Protein AF-A0A351Y7I6-F1 (afdb_monomer_lite)

Foldseek 3Di:
DDDDPKDWDDDPPDPDQVVVQVVCVVVVHHKDWACPVPVVVCVVVVHRITIMDD

Secondary structure (DSSP, 8-state):
------EEE--TT-S-THHHHHHHHHTT---EEE-TT-HHHHHHTT-S-EEEE-

Sequence (54 aa):
MDRVAAFSFVLSNTTNFNNIGETFAEANIAVRCGGHCAYPLHKRFNKPGTCRMS

pLDDT: mean 92.92, std 7.82, range [49.88, 98.25]

Structure (mmCIF, N/CA/C/O backbone):
data_AF-A0A351Y7I6-F1
#
_entry.id   AF-A0A351Y7I6-F1
#
loop_
_atom_site.group_PDB
_atom_site.id
_atom_site.type_symbol
_atom_site.label_atom_id
_atom_site.label_alt_id
_atom_site.label_comp_id
_atom_site.label_asym_id
_atom_site.label_entity_id
_atom_site.label_seq_id
_atom_site.pdbx_PDB_ins_code
_atom_site.Cartn_x
_atom_site.Cartn_y
_atom_site.Cartn_z
_atom_site.occupancy
_atom_site.B_iso_or_equiv
_atom_site.auth_seq_id
_atom_site.auth_comp_id
_atom_site.auth_asym_id
_atom_site.auth_atom_id
_atom_site.pdbx_PDB_model_num
ATOM 1 N N . MET A 1 1 ? -4.300 -5.836 -24.046 1.00 49.88 1 MET A N 1
ATOM 2 C CA . MET A 1 1 ? -4.598 -4.841 -22.993 1.00 49.88 1 MET A CA 1
ATOM 3 C C . MET A 1 1 ? -4.036 -5.429 -21.714 1.00 49.88 1 MET A C 1
ATOM 5 O O . MET A 1 1 ? -4.672 -6.299 -21.130 1.00 49.88 1 MET A O 1
ATOM 9 N N . ASP A 1 2 ? -2.809 -5.057 -21.364 1.00 77.62 2 ASP A N 1
ATOM 10 C CA . ASP A 1 2 ? -2.051 -5.737 -20.312 1.00 77.62 2 ASP A CA 1
ATOM 11 C C . ASP A 1 2 ? -2.486 -5.205 -18.951 1.00 77.62 2 ASP A C 1
ATOM 13 O O . ASP A 1 2 ? -2.099 -4.118 -18.522 1.00 77.62 2 ASP A O 1
ATOM 17 N N . ARG A 1 3 ? -3.372 -5.948 -18.286 1.00 74.88 3 ARG A N 1
ATOM 18 C CA . ARG A 1 3 ? -3.708 -5.667 -16.893 1.00 74.88 3 ARG A CA 1
ATOM 19 C C . ARG A 1 3 ? -2.624 -6.275 -16.019 1.00 74.88 3 ARG A C 1
ATOM 21 O O . ARG A 1 3 ? -2.463 -7.490 -15.985 1.00 74.88 3 ARG A O 1
ATOM 28 N N . VAL A 1 4 ? -1.895 -5.420 -15.313 1.00 86.38 4 VAL A N 1
ATOM 29 C CA . VAL A 1 4 ? -0.963 -5.844 -14.266 1.00 86.38 4 VAL A CA 1
ATOM 30 C C . VAL A 1 4 ? -1.772 -6.249 -13.033 1.00 86.38 4 VAL A C 1
ATOM 32 O O . VAL A 1 4 ? -2.748 -5.581 -12.687 1.00 86.38 4 VAL A O 1
ATOM 35 N N . ALA A 1 5 ? -1.371 -7.334 -12.372 1.00 91.19 5 ALA A N 1
ATOM 36 C CA . ALA A 1 5 ? -2.005 -7.836 -11.156 1.00 91.19 5 ALA A CA 1
ATOM 37 C C . ALA A 1 5 ? -1.665 -6.954 -9.937 1.00 91.19 5 ALA A C 1
ATOM 39 O O . ALA A 1 5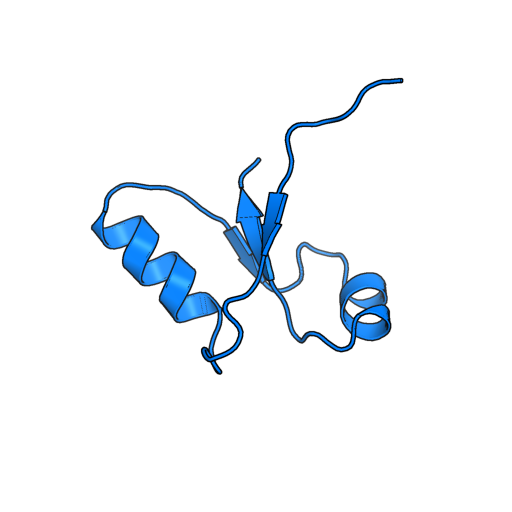 ? -0.948 -7.374 -9.041 1.00 91.19 5 ALA A O 1
ATOM 40 N N . ALA A 1 6 ? -2.164 -5.714 -9.909 1.00 93.75 6 ALA A N 1
ATOM 41 C CA . ALA A 1 6 ? -1.962 -4.777 -8.806 1.00 93.75 6 ALA A CA 1
ATOM 42 C C . ALA A 1 6 ? -3.287 -4.439 -8.108 1.00 93.75 6 ALA A C 1
ATOM 44 O O . ALA A 1 6 ? -4.223 -3.941 -8.735 1.00 93.75 6 ALA A O 1
ATOM 45 N N . PHE A 1 7 ? -3.339 -4.647 -6.792 1.00 95.31 7 PHE A N 1
ATOM 46 C CA . PHE A 1 7 ? -4.516 -4.398 -5.961 1.00 95.31 7 PHE A CA 1
ATOM 47 C C . PHE A 1 7 ? -4.184 -3.385 -4.871 1.00 95.31 7 PHE A C 1
ATOM 49 O O . PHE A 1 7 ? -3.310 -3.630 -4.042 1.00 95.31 7 PHE A O 1
ATOM 56 N N . SER A 1 8 ? -4.885 -2.249 -4.858 1.00 95.56 8 SER A N 1
ATOM 57 C CA . SER A 1 8 ? -4.784 -1.234 -3.805 1.00 95.56 8 SER A CA 1
ATOM 58 C C . SER A 1 8 ? -6.042 -1.218 -2.953 1.00 95.56 8 SER A C 1
ATOM 60 O O . SER A 1 8 ? -7.147 -1.161 -3.487 1.00 95.56 8 SER A O 1
ATOM 62 N N . PHE A 1 9 ? -5.876 -1.234 -1.634 1.00 95.25 9 PHE A N 1
ATOM 63 C CA . PHE A 1 9 ? -6.989 -1.326 -0.699 1.00 95.25 9 PHE A CA 1
ATOM 64 C C . PHE A 1 9 ? -6.742 -0.531 0.585 1.00 95.25 9 PHE A C 1
ATOM 66 O O . PHE A 1 9 ? -5.615 -0.174 0.938 1.00 95.25 9 PHE A O 1
ATOM 73 N N . VAL A 1 10 ? -7.846 -0.253 1.273 1.00 94.75 10 VAL A N 1
ATOM 74 C CA . VAL A 1 10 ? -7.913 0.255 2.645 1.00 94.75 10 VAL A CA 1
ATOM 75 C C . VAL A 1 10 ? -8.986 -0.542 3.374 1.00 94.75 10 VAL A C 1
ATOM 77 O O . VAL A 1 10 ? -9.926 -1.024 2.743 1.00 94.75 10 VAL A O 1
ATOM 80 N N . LEU A 1 11 ? -8.874 -0.655 4.693 1.00 92.81 11 LEU A N 1
A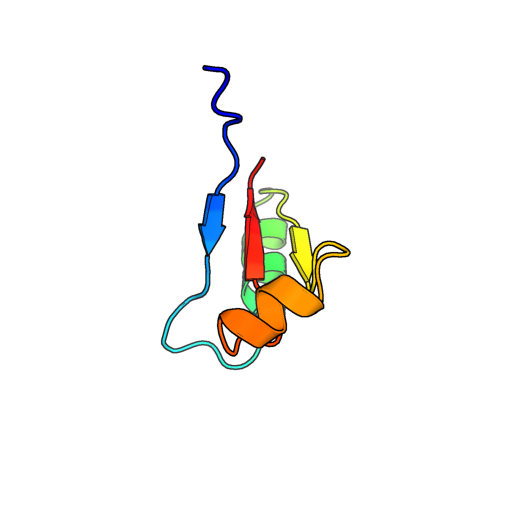TOM 81 C CA . LEU A 1 11 ? -9.954 -1.184 5.520 1.00 92.81 11 LEU A CA 1
ATOM 82 C C . LEU A 1 11 ? -10.763 -0.009 6.068 1.00 92.81 11 LEU A C 1
ATOM 84 O O . LEU A 1 11 ? -10.194 0.929 6.624 1.00 92.81 11 LEU A O 1
ATOM 88 N N . SER A 1 12 ? -12.087 -0.048 5.896 1.00 86.50 12 SER A N 1
ATOM 89 C CA . SER A 1 12 ? -12.993 1.073 6.199 1.00 86.50 12 SER A CA 1
ATOM 90 C C . SER A 1 12 ? -12.879 1.601 7.632 1.00 86.50 12 SER A C 1
ATOM 92 O O . SER A 1 12 ? -13.098 2.786 7.858 1.00 86.50 12 SER A O 1
ATOM 94 N N . ASN A 1 13 ? -12.494 0.738 8.575 1.00 84.81 13 ASN A N 1
ATOM 95 C CA . ASN A 1 13 ? -12.453 1.040 10.007 1.00 84.81 13 ASN A CA 1
ATOM 96 C C . ASN A 1 13 ? -11.026 1.261 10.538 1.00 84.81 13 ASN A C 1
ATOM 98 O O . ASN A 1 13 ? -10.820 1.293 11.749 1.00 84.81 13 ASN A O 1
ATOM 102 N N . THR A 1 14 ? -10.027 1.381 9.660 1.00 81.56 14 THR A N 1
ATOM 103 C CA . THR A 1 14 ? -8.625 1.521 10.066 1.00 81.56 14 THR A CA 1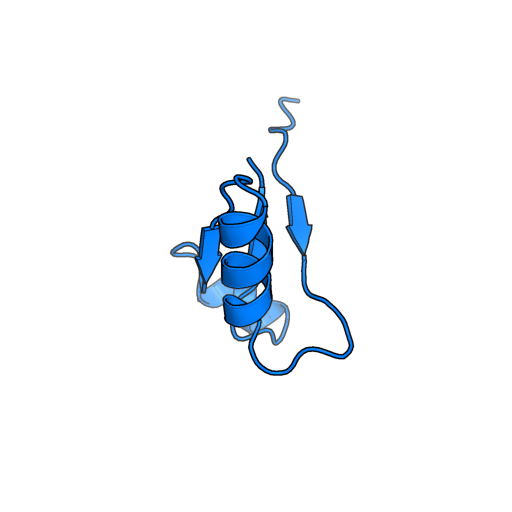
ATOM 104 C C . THR A 1 14 ? -8.117 2.929 9.777 1.00 81.56 14 THR A C 1
ATOM 106 O O . THR A 1 14 ? -7.957 3.321 8.623 1.00 81.56 14 THR A O 1
ATOM 109 N N . THR A 1 15 ? -7.813 3.680 10.837 1.00 81.50 15 THR A N 1
ATOM 110 C CA . THR A 1 15 ? -7.292 5.054 10.744 1.00 81.50 15 THR A CA 1
ATOM 111 C C . THR A 1 15 ? -5.858 5.096 10.210 1.00 81.50 15 THR A C 1
ATOM 113 O O . THR A 1 15 ? -5.529 5.951 9.391 1.00 81.50 15 THR A O 1
ATOM 116 N N . ASN A 1 16 ? -5.004 4.158 10.640 1.00 91.06 16 ASN A N 1
ATOM 117 C CA . ASN A 1 16 ? -3.621 4.045 10.177 1.00 91.06 16 ASN A CA 1
ATOM 118 C C . ASN A 1 16 ? -3.445 2.811 9.289 1.00 91.06 16 ASN A C 1
ATOM 120 O O . ASN A 1 16 ? -3.306 1.692 9.778 1.00 91.06 16 ASN A O 1
ATOM 124 N N . PHE A 1 17 ? -3.416 3.021 7.975 1.00 91.75 17 PHE A N 1
ATOM 125 C CA . PHE A 1 17 ? -3.248 1.942 7.001 1.00 91.75 17 PHE A CA 1
ATOM 126 C C . PHE A 1 17 ? -1.898 1.212 7.132 1.00 91.75 17 PHE A C 1
ATOM 128 O O . PHE A 1 17 ? -1.792 0.079 6.682 1.00 91.75 17 PHE A O 1
ATOM 135 N N . ASN A 1 18 ? -0.883 1.796 7.782 1.00 93.69 18 ASN A N 1
ATOM 136 C CA . ASN A 1 18 ? 0.399 1.114 7.995 1.00 93.69 18 ASN A CA 1
ATOM 137 C C . ASN A 1 18 ? 0.286 -0.081 8.952 1.00 93.69 18 ASN A C 1
ATOM 139 O O . ASN A 1 18 ? 0.999 -1.059 8.753 1.00 93.69 18 ASN A O 1
ATOM 143 N N . ASN A 1 19 ? -0.657 -0.054 9.903 1.00 94.44 19 ASN A N 1
ATOM 144 C CA . ASN A 1 19 ? -0.906 -1.185 10.806 1.00 94.44 19 ASN A CA 1
ATOM 145 C C . ASN A 1 19 ? -1.329 -2.441 10.026 1.00 94.44 19 ASN A C 1
ATOM 147 O O . ASN A 1 19 ? -1.012 -3.552 10.422 1.00 94.44 19 ASN A O 1
ATOM 151 N N . ILE A 1 20 ? -2.011 -2.269 8.886 1.00 94.44 20 ILE A N 1
ATOM 152 C CA . ILE A 1 20 ? -2.367 -3.385 8.000 1.00 94.44 20 ILE A CA 1
ATOM 153 C C . ILE A 1 20 ? -1.088 -4.026 7.451 1.00 94.44 20 ILE A C 1
ATOM 155 O O . ILE A 1 20 ? -0.960 -5.243 7.451 1.00 94.44 20 ILE A O 1
ATOM 159 N N . GLY A 1 21 ? -0.128 -3.210 7.005 1.00 95.06 21 GLY A N 1
ATOM 160 C CA . GLY A 1 21 ? 1.162 -3.704 6.525 1.00 95.06 21 GLY A CA 1
ATOM 161 C C . GLY A 1 21 ? 1.941 -4.463 7.598 1.00 95.06 21 GLY A C 1
ATOM 162 O O . GLY A 1 21 ? 2.534 -5.492 7.293 1.00 95.06 21 GLY A O 1
ATOM 163 N N . GLU A 1 22 ? 1.888 -3.993 8.845 1.00 96.19 22 GLU A N 1
ATOM 164 C CA . GLU A 1 22 ? 2.505 -4.653 9.999 1.00 96.19 22 GLU A CA 1
ATOM 165 C C . GLU A 1 22 ? 1.878 -6.026 10.277 1.00 96.19 22 GLU A C 1
ATOM 167 O O . GLU A 1 22 ? 2.595 -7.021 10.286 1.00 96.19 22 GLU A O 1
ATOM 172 N N . THR A 1 23 ? 0.544 -6.120 10.358 1.00 95.81 23 THR A N 1
ATOM 173 C CA . THR A 1 23 ? -0.161 -7.404 10.541 1.00 95.81 23 THR A CA 1
ATOM 174 C C . THR A 1 23 ? 0.148 -8.405 9.424 1.00 95.81 23 THR A C 1
ATOM 176 O O . THR A 1 23 ? 0.315 -9.598 9.669 1.00 95.81 23 THR A O 1
ATOM 179 N N . PHE A 1 24 ? 0.240 -7.941 8.175 1.00 96.50 24 PHE A N 1
ATOM 180 C CA . PHE A 1 24 ? 0.625 -8.803 7.056 1.00 96.50 24 PHE A CA 1
ATOM 181 C C . PHE A 1 24 ? 2.085 -9.265 7.174 1.00 96.50 24 PHE A C 1
ATOM 183 O O . PHE A 1 24 ? 2.369 -10.435 6.920 1.00 96.50 24 PHE A O 1
ATOM 190 N N . AL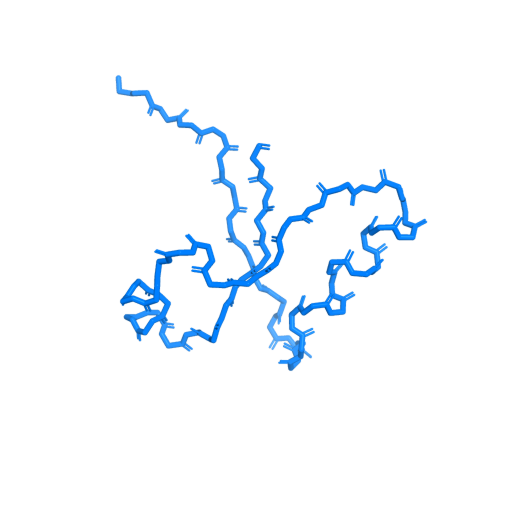A A 1 25 ? 2.996 -8.392 7.611 1.00 97.31 25 ALA A N 1
ATOM 191 C CA . ALA A 1 25 ? 4.395 -8.744 7.828 1.00 97.31 25 ALA A CA 1
ATOM 192 C C . ALA A 1 25 ? 4.567 -9.795 8.939 1.00 97.31 25 ALA A C 1
ATOM 194 O O . ALA A 1 25 ? 5.327 -10.743 8.748 1.00 97.31 25 ALA A O 1
ATOM 195 N N . GLU A 1 26 ? 3.821 -9.694 10.045 1.00 98.25 26 GLU A N 1
ATOM 196 C CA . GLU A 1 26 ? 3.785 -10.713 11.112 1.00 98.25 26 GLU A CA 1
ATOM 197 C C . GLU A 1 26 ? 3.327 -12.083 10.591 1.00 98.25 26 GLU A C 1
ATOM 199 O O . GLU A 1 26 ? 3.817 -13.126 11.024 1.00 98.25 26 GLU A O 1
ATOM 204 N N . ALA A 1 27 ? 2.432 -12.086 9.601 1.00 98.25 27 ALA A N 1
ATOM 205 C CA . ALA A 1 27 ? 1.974 -13.287 8.910 1.00 98.25 27 ALA A CA 1
ATOM 206 C C . ALA A 1 27 ? 2.922 -13.763 7.788 1.00 98.25 27 ALA A C 1
ATOM 208 O O . ALA A 1 27 ? 2.578 -14.689 7.055 1.00 98.25 27 ALA A O 1
ATOM 209 N N . ASN A 1 28 ? 4.107 -13.160 7.638 1.00 97.94 28 ASN A N 1
ATOM 210 C CA . ASN A 1 28 ? 5.063 -13.406 6.549 1.00 97.94 28 ASN A CA 1
ATOM 211 C C . ASN A 1 28 ? 4.519 -13.088 5.140 1.00 97.94 28 ASN A C 1
ATOM 213 O O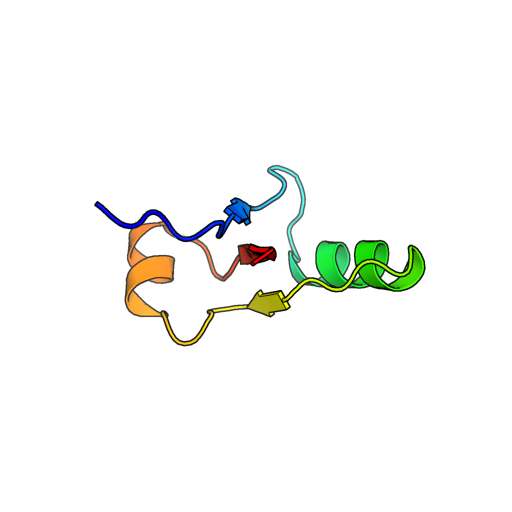 . ASN A 1 28 ? 4.930 -13.698 4.153 1.00 97.94 28 ASN A O 1
ATOM 217 N N . ILE A 1 29 ? 3.618 -12.109 5.023 1.00 97.81 29 ILE A N 1
ATOM 218 C CA . ILE A 1 29 ? 3.068 -11.634 3.748 1.00 97.81 29 ILE A CA 1
ATOM 219 C C . ILE A 1 29 ? 3.574 -10.214 3.476 1.00 97.81 29 ILE A C 1
ATOM 221 O O . ILE A 1 29 ? 3.216 -9.254 4.156 1.00 97.81 29 ILE A O 1
ATOM 225 N N . ALA A 1 30 ? 4.400 -10.055 2.443 1.00 97.12 30 ALA A N 1
ATOM 226 C CA . ALA A 1 30 ? 4.962 -8.756 2.091 1.00 97.12 30 ALA A CA 1
ATOM 227 C C . ALA A 1 30 ? 3.969 -7.905 1.281 1.00 97.12 30 ALA A C 1
ATOM 229 O O . ALA A 1 30 ? 3.603 -8.246 0.157 1.00 97.12 30 ALA A O 1
ATOM 230 N N . VAL A 1 31 ? 3.593 -6.747 1.825 1.00 97.00 31 VAL A N 1
ATOM 231 C CA . VAL A 1 31 ? 2.801 -5.717 1.134 1.00 97.00 31 VAL A CA 1
ATOM 232 C C . VAL A 1 31 ? 3.482 -4.353 1.260 1.00 97.00 31 VAL A C 1
ATOM 234 O O . VAL A 1 31 ? 4.324 -4.139 2.132 1.00 97.00 31 VAL A O 1
ATOM 237 N N . ARG A 1 32 ? 3.141 -3.399 0.386 1.00 97.19 32 ARG A N 1
ATOM 238 C CA . ARG A 1 32 ? 3.632 -2.011 0.492 1.00 97.19 32 ARG A CA 1
ATOM 239 C C . ARG A 1 32 ? 2.493 -1.093 0.889 1.00 97.19 32 ARG A C 1
ATOM 241 O O . ARG A 1 32 ? 1.429 -1.166 0.290 1.00 97.19 32 ARG A O 1
ATOM 248 N N . CYS A 1 33 ? 2.734 -0.209 1.848 1.00 96.81 33 CYS A N 1
ATOM 249 C CA . CYS A 1 33 ? 1.763 0.792 2.268 1.00 96.81 33 CYS A CA 1
ATOM 250 C C . CYS A 1 33 ? 2.346 2.203 2.086 1.00 96.81 33 CYS A C 1
ATOM 252 O O . CYS A 1 33 ? 3.550 2.413 2.244 1.00 96.81 33 CYS A O 1
ATOM 254 N N . GLY A 1 34 ? 1.508 3.164 1.689 1.00 95.94 34 GLY A N 1
ATOM 255 C CA . GLY A 1 34 ? 1.900 4.566 1.520 1.00 95.94 34 GLY A CA 1
ATOM 256 C C . GLY A 1 34 ? 1.269 5.262 0.314 1.00 95.94 34 GLY A C 1
ATOM 257 O O . GLY A 1 34 ? 0.226 4.863 -0.203 1.00 95.94 34 GLY A O 1
ATOM 258 N N . GLY A 1 35 ? 1.924 6.335 -0.139 1.00 95.69 35 GLY A N 1
ATOM 259 C CA . GLY A 1 35 ? 1.488 7.141 -1.284 1.00 95.69 35 GLY A CA 1
ATOM 260 C C . GLY A 1 35 ? 1.904 6.586 -2.649 1.00 95.69 35 GLY A C 1
ATOM 261 O O . GLY A 1 35 ? 1.482 7.126 -3.665 1.00 95.69 35 GLY A O 1
ATOM 262 N N . HIS A 1 36 ? 2.719 5.524 -2.697 1.00 96.00 36 HIS A N 1
ATOM 263 C CA . HIS A 1 36 ? 3.155 4.846 -3.933 1.00 96.00 36 HIS A CA 1
ATOM 264 C C . HIS A 1 36 ? 3.749 5.779 -5.004 1.00 96.00 36 HIS A C 1
ATOM 266 O O . HIS A 1 36 ? 3.559 5.550 -6.194 1.00 96.00 36 HIS A O 1
ATOM 272 N N . CYS A 1 37 ? 4.406 6.867 -4.583 1.00 96.38 37 CYS A N 1
ATOM 273 C CA . CYS A 1 37 ? 4.874 7.941 -5.471 1.00 96.38 37 CYS A CA 1
ATOM 274 C C . CYS A 1 37 ? 3.758 8.573 -6.337 1.00 96.38 37 CYS A C 1
ATOM 276 O O . CYS A 1 37 ? 4.028 9.167 -7.373 1.00 96.38 37 CYS A O 1
ATOM 278 N N . ALA A 1 38 ? 2.499 8.468 -5.905 1.00 97.00 38 ALA A N 1
ATOM 279 C CA . ALA A 1 38 ? 1.304 8.845 -6.657 1.00 97.00 38 ALA A CA 1
ATOM 280 C C . ALA A 1 38 ? 0.408 9.822 -5.869 1.00 97.00 38 ALA A C 1
ATOM 282 O O . ALA A 1 38 ? -0.816 9.695 -5.863 1.00 97.00 38 ALA A O 1
ATOM 283 N N . TYR A 1 39 ? 1.000 10.809 -5.188 1.00 96.31 39 TYR A N 1
ATOM 284 C CA . TYR A 1 39 ? 0.275 11.758 -4.326 1.00 96.31 39 TYR A CA 1
ATOM 285 C C . TYR A 1 39 ? -0.970 12.407 -4.977 1.00 96.31 39 TYR A C 1
ATOM 287 O O . TYR A 1 39 ? -2.025 12.409 -4.339 1.00 96.31 39 TYR A O 1
ATOM 295 N N . PRO A 1 40 ? -0.936 12.886 -6.242 1.00 97.62 40 PRO A N 1
ATOM 296 C CA . PRO A 1 40 ? -2.125 13.459 -6.880 1.00 97.62 40 PRO A CA 1
ATOM 297 C C . PRO A 1 40 ? -3.301 12.477 -6.998 1.00 97.62 40 PRO A C 1
AT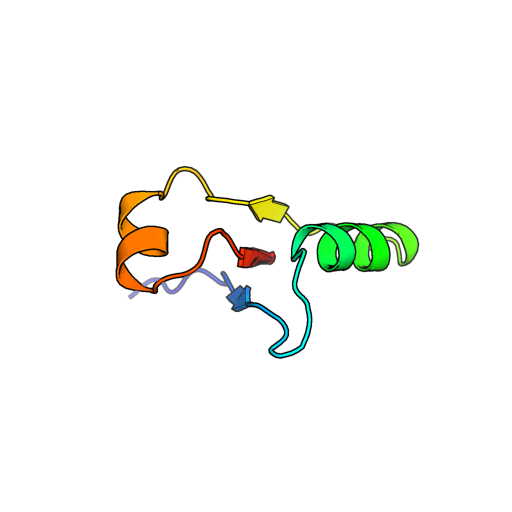OM 299 O O . PRO A 1 40 ? -4.458 12.878 -6.872 1.00 97.62 40 PRO A O 1
ATOM 302 N N . LEU A 1 41 ? -3.019 11.185 -7.198 1.00 96.75 41 LEU A N 1
ATOM 303 C CA . LEU A 1 41 ? -4.038 10.138 -7.276 1.00 96.75 41 LEU A CA 1
ATOM 304 C C . LEU A 1 41 ? -4.706 9.931 -5.913 1.00 96.75 41 LEU A C 1
ATOM 306 O O . LEU A 1 41 ? -5.930 9.938 -5.815 1.00 96.75 41 LEU A O 1
ATOM 310 N N . HIS A 1 42 ? -3.902 9.821 -4.857 1.00 95.75 42 HIS A N 1
ATOM 311 C CA . HIS A 1 42 ? -4.380 9.708 -3.474 1.00 95.75 42 HIS A CA 1
ATOM 312 C C . HIS A 1 42 ? -5.230 10.916 -3.064 1.00 95.75 42 HIS A C 1
ATOM 314 O O . HIS A 1 42 ? -6.315 10.744 -2.507 1.00 95.75 42 HIS A O 1
ATOM 320 N N . LYS A 1 43 ? -4.821 12.129 -3.464 1.00 96.88 43 LYS A N 1
ATOM 321 C CA . LYS A 1 43 ? -5.613 13.355 -3.282 1.00 96.88 43 LYS A CA 1
ATOM 322 C C . LYS A 1 43 ? -6.969 13.281 -3.994 1.00 96.88 43 LYS A C 1
ATOM 324 O O . LYS A 1 43 ? -7.978 13.628 -3.390 1.00 96.88 43 LYS A O 1
ATOM 329 N N . ARG A 1 44 ? -7.021 12.790 -5.240 1.00 97.88 44 ARG A N 1
ATOM 330 C CA . ARG A 1 44 ? -8.281 12.605 -5.991 1.00 97.88 44 ARG A CA 1
ATOM 331 C C . ARG A 1 44 ? -9.238 11.628 -5.301 1.00 97.88 44 ARG A C 1
ATOM 333 O O . ARG A 1 44 ? -10.441 11.855 -5.319 1.00 97.88 44 ARG A O 1
ATOM 340 N N . PHE A 1 45 ? -8.715 10.562 -4.700 1.00 95.06 45 PHE A N 1
ATOM 341 C CA . PHE A 1 45 ? -9.508 9.582 -3.948 1.00 95.06 45 PHE A CA 1
ATOM 342 C C . PHE A 1 45 ? -9.776 9.986 -2.491 1.00 95.06 45 PHE A C 1
ATOM 344 O O . PHE A 1 45 ? -10.443 9.245 -1.771 1.00 95.06 45 PHE A O 1
ATOM 351 N N . ASN A 1 46 ? -9.271 11.145 -2.056 1.00 93.75 46 ASN A N 1
ATOM 352 C CA . ASN A 1 46 ? -9.329 11.609 -0.673 1.00 93.75 46 ASN A CA 1
ATOM 353 C C . ASN A 1 46 ? -8.839 10.544 0.327 1.00 93.75 46 ASN A C 1
ATOM 355 O O . ASN A 1 46 ? -9.475 10.266 1.347 1.00 93.75 46 ASN A O 1
ATOM 359 N N . LYS A 1 47 ? -7.716 9.897 0.002 1.00 92.69 47 LYS A N 1
ATOM 360 C CA . LYS A 1 47 ? -7.034 8.943 0.879 1.00 92.69 47 LYS A CA 1
ATOM 361 C C . LYS A 1 47 ? -5.602 9.418 1.121 1.00 92.69 47 LYS A C 1
ATOM 363 O O . LYS A 1 47 ? -4.965 9.878 0.183 1.00 92.69 47 LYS A O 1
ATOM 368 N N . PRO A 1 48 ? -5.070 9.313 2.349 1.00 92.06 48 PRO A N 1
ATOM 369 C CA . PRO A 1 48 ? -3.673 9.663 2.632 1.00 92.06 48 PRO A CA 1
ATOM 370 C C . PRO A 1 48 ? -2.673 8.652 2.041 1.00 92.06 48 PRO A C 1
ATOM 372 O O . PRO A 1 48 ? -1.500 8.966 1.852 1.00 92.06 48 PRO A O 1
ATOM 375 N N . GLY A 1 49 ? -3.137 7.439 1.751 1.00 94.50 49 GLY A N 1
ATOM 376 C CA . GLY A 1 49 ? -2.363 6.327 1.224 1.00 94.50 49 GLY A CA 1
ATOM 377 C C . GLY A 1 49 ? -3.230 5.073 1.158 1.00 94.50 49 GLY A C 1
ATOM 378 O O . GLY A 1 49 ? -4.392 5.081 1.575 1.00 94.50 49 GLY A O 1
ATOM 379 N N . THR A 1 50 ? -2.663 3.991 0.640 1.00 96.50 50 THR A N 1
ATOM 380 C CA . THR A 1 50 ? -3.295 2.662 0.609 1.00 96.50 50 THR A CA 1
ATOM 381 C C . THR A 1 50 ? -2.267 1.596 0.980 1.00 96.50 50 THR A C 1
ATOM 383 O O . THR A 1 50 ? -1.077 1.900 1.084 1.00 96.50 50 THR A O 1
ATOM 386 N N . CYS A 1 51 ? -2.703 0.352 1.161 1.00 97.12 51 CYS A N 1
ATOM 387 C CA . CYS A 1 51 ? -1.815 -0.798 1.018 1.00 97.12 51 CYS A CA 1
ATOM 388 C C . CYS A 1 51 ? -1.982 -1.403 -0.379 1.00 97.12 51 CYS A C 1
ATOM 390 O O . CYS A 1 51 ? -3.054 -1.308 -0.986 1.00 97.12 51 CYS A O 1
ATOM 392 N N . ARG A 1 52 ? -0.904 -1.974 -0.918 1.00 96.94 52 ARG A N 1
ATOM 393 C CA . ARG A 1 52 ? -0.825 -2.487 -2.284 1.00 96.94 52 ARG A CA 1
ATOM 394 C C . ARG A 1 52 ? -0.123 -3.839 -2.337 1.00 96.94 52 ARG A C 1
ATOM 396 O O . ARG A 1 52 ? 0.988 -3.985 -1.825 1.00 96.94 52 ARG A O 1
ATOM 403 N N . MET A 1 53 ? -0.763 -4.769 -3.039 1.00 96.12 53 MET A N 1
ATOM 404 C CA . MET A 1 53 ? -0.206 -6.043 -3.497 1.00 96.12 53 MET A CA 1
ATOM 405 C C . MET A 1 53 ? 0.042 -5.967 -5.007 1.00 96.12 53 MET A C 1
ATOM 407 O O . MET A 1 53 ? -0.771 -5.376 -5.724 1.00 96.12 53 MET A O 1
ATOM 411 N N . SER A 1 54 ? 1.173 -6.496 -5.472 1.00 92.62 54 SER A N 1
ATOM 412 C CA . SER A 1 54 ? 1.592 -6.490 -6.880 1.00 92.62 54 SER A CA 1
ATOM 413 C C . SER A 1 54 ? 2.573 -7.601 -7.183 1.00 92.62 54 SER A C 1
ATOM 415 O O . SER A 1 54 ? 3.402 -7.829 -6.274 1.00 92.62 54 SER A O 1
#

Radius of gyration: 11.76 Å; chains: 1; bounding box: 18×27×34 Å